Protein AF-A0AA43UGS0-F1 (afdb_monomer_lite)

Secondary structure (DSSP, 8-state):
-HHHHHTT-EEEEEEEEETTEEEEEEEESSPP-GGGS-HHHHHHHHHHHHHHTTS-HHHHHHHHHHSHHHHHSPTTSPPPGGGGGG--GGG-S-----

Structure (mmCIF, N/CA/C/O backbone):
data_AF-A0AA43UGS0-F1
#
_entry.id   AF-A0AA43UGS0-F1
#
loop_
_atom_site.group_PDB
_atom_site.id
_atom_site.type_symbol
_atom_site.label_atom_id
_atom_site.label_alt_id
_atom_site.label_comp_id
_atom_site.label_asym_id
_atom_site.label_entity_id
_atom_site.label_seq_id
_atom_site.pdbx_PDB_ins_code
_atom_site.Cartn_x
_atom_site.Cartn_y
_atom_site.Cartn_z
_atom_site.occupancy
_atom_site.B_iso_or_equiv
_atom_site.auth_seq_id
_atom_site.auth_comp_id
_atom_site.auth_asym_id
_atom_site.auth_atom_id
_atom_site.pdbx_PDB_model_num
ATOM 1 N N . MET A 1 1 ? -6.607 8.275 8.650 1.00 70.31 1 MET A N 1
ATOM 2 C CA . MET A 1 1 ? -6.677 7.590 9.963 1.00 70.31 1 MET A CA 1
ATOM 3 C C . MET A 1 1 ? -7.353 8.393 11.067 1.00 70.31 1 MET A C 1
ATOM 5 O O . MET A 1 1 ? -8.322 7.879 11.599 1.00 70.31 1 MET A O 1
ATOM 9 N N . LYS A 1 2 ? -6.949 9.634 11.393 1.00 77.62 2 LYS A N 1
ATOM 10 C CA . LYS A 1 2 ? -7.619 10.431 12.454 1.00 77.62 2 LYS A CA 1
ATOM 11 C C . LYS A 1 2 ? -9.147 10.530 12.277 1.00 77.62 2 LYS A C 1
ATOM 13 O O . LYS A 1 2 ? -9.877 10.276 13.221 1.00 77.62 2 LYS A O 1
ATOM 18 N N . LYS A 1 3 ? -9.616 10.778 11.047 1.00 87.56 3 LYS A N 1
ATOM 19 C CA . LYS A 1 3 ? -11.048 10.790 10.696 1.00 87.56 3 LYS A CA 1
ATOM 20 C C . LYS A 1 3 ? -11.762 9.461 11.002 1.00 87.56 3 LYS A C 1
ATOM 22 O O . LYS A 1 3 ? -12.805 9.471 11.632 1.00 87.56 3 LYS A O 1
ATOM 27 N N . LEU A 1 4 ? -11.170 8.324 10.628 1.00 86.00 4 LEU A N 1
ATOM 28 C CA . LEU A 1 4 ? -11.759 6.992 10.847 1.00 86.00 4 LEU A CA 1
ATOM 29 C C . LEU A 1 4 ? -11.815 6.595 12.330 1.00 86.00 4 LEU A C 1
ATOM 31 O O . LEU A 1 4 ? -12.726 5.874 12.725 1.00 86.00 4 LEU A O 1
ATOM 35 N N . LYS A 1 5 ? -10.868 7.083 13.145 1.00 84.44 5 LYS A N 1
ATOM 36 C CA . LYS A 1 5 ? -10.912 6.930 14.608 1.00 84.44 5 LYS A CA 1
ATOM 37 C C . LYS A 1 5 ? -12.066 7.730 15.209 1.00 84.44 5 LYS A C 1
ATOM 39 O O . LYS A 1 5 ? -12.813 7.200 16.017 1.00 84.44 5 LYS A O 1
ATOM 44 N N . VAL A 1 6 ? -12.230 8.986 14.784 1.00 89.25 6 VAL A N 1
ATOM 45 C CA . VAL A 1 6 ? -13.333 9.853 15.237 1.00 89.25 6 VAL A CA 1
ATOM 46 C C . VAL A 1 6 ? -14.692 9.266 14.850 1.00 89.25 6 VAL A C 1
ATOM 48 O O . VAL A 1 6 ? -15.622 9.302 15.643 1.00 89.25 6 VAL A O 1
ATOM 51 N N . GLU A 1 7 ? -14.791 8.675 13.660 1.00 90.69 7 GLU A N 1
ATOM 52 C CA . GLU A 1 7 ? -15.996 7.983 13.184 1.00 90.69 7 GLU A CA 1
ATOM 53 C C . GLU A 1 7 ? -16.204 6.589 13.806 1.00 90.69 7 GLU A C 1
ATOM 55 O O . GLU A 1 7 ? -17.148 5.903 13.429 1.00 90.69 7 GLU A O 1
ATOM 60 N N . ASN A 1 8 ? -15.337 6.155 14.729 1.00 88.81 8 ASN A N 1
ATOM 61 C CA . ASN A 1 8 ? -15.392 4.852 15.396 1.00 88.81 8 ASN A CA 1
ATOM 62 C C . ASN A 1 8 ? -15.478 3.651 14.431 1.00 88.81 8 ASN A C 1
ATOM 64 O O . ASN A 1 8 ? -16.238 2.714 14.654 1.00 88.81 8 ASN A O 1
ATOM 68 N N . LYS A 1 9 ? -14.697 3.679 13.342 1.00 89.75 9 LYS A N 1
ATOM 69 C CA . LYS A 1 9 ? -14.644 2.593 12.338 1.00 89.75 9 LYS A CA 1
ATOM 70 C C . LYS A 1 9 ? -13.441 1.666 12.489 1.00 89.75 9 LYS A C 1
ATOM 72 O O . LYS A 1 9 ? -13.430 0.568 11.938 1.00 89.75 9 LYS A O 1
ATOM 77 N N . ILE A 1 10 ? -12.412 2.112 13.205 1.00 92.94 10 ILE A N 1
ATOM 78 C CA . ILE A 1 10 ? -11.167 1.366 13.388 1.00 92.94 10 ILE A CA 1
ATOM 79 C C . ILE A 1 10 ? -10.771 1.324 14.859 1.00 92.94 10 ILE A C 1
ATOM 81 O O . ILE A 1 10 ? -10.906 2.317 15.575 1.00 92.94 10 ILE A O 1
ATOM 85 N N . LYS A 1 11 ? -10.229 0.186 15.283 1.00 91.75 11 LYS A N 1
ATOM 86 C CA . LYS A 1 11 ? -9.558 0.010 16.565 1.00 91.75 11 LYS A CA 1
ATOM 87 C C . LYS A 1 11 ? -8.068 0.283 16.389 1.00 91.75 11 LYS A C 1
ATOM 89 O O . LYS A 1 11 ? -7.484 -0.044 15.358 1.00 91.75 11 LYS A O 1
ATOM 94 N N . GLU A 1 12 ? -7.462 0.895 17.395 1.00 92.31 12 GLU A N 1
ATOM 95 C CA . GLU A 1 12 ? -6.024 1.133 17.470 1.00 92.31 12 GLU A CA 1
ATOM 96 C C . GLU A 1 12 ? -5.454 0.408 18.682 1.00 92.31 12 GLU A C 1
ATOM 98 O O . GLU A 1 12 ? -5.966 0.542 19.792 1.00 92.31 12 GLU A O 1
ATOM 103 N N . GLU A 1 13 ? -4.373 -0.328 18.464 1.00 91.88 13 GLU A N 1
ATOM 104 C CA . GLU A 1 13 ? -3.618 -1.003 19.511 1.00 91.88 13 GLU A CA 1
ATOM 105 C C . GLU A 1 13 ? -2.138 -0.640 19.382 1.00 91.88 13 GLU A C 1
ATOM 107 O O . GLU A 1 13 ? -1.576 -0.647 18.285 1.00 91.88 13 GLU A O 1
ATOM 112 N N . LEU A 1 14 ? -1.492 -0.322 20.506 1.00 90.75 14 LEU A N 1
ATOM 113 C CA . LEU A 1 14 ? -0.049 -0.116 20.563 1.00 90.75 14 LEU A CA 1
ATOM 11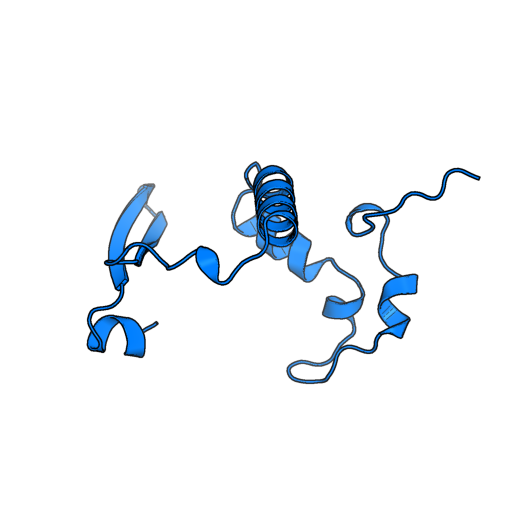4 C C . LEU A 1 14 ? 0.615 -1.414 21.015 1.00 90.75 14 LEU A C 1
ATOM 116 O O . LEU A 1 14 ? 0.409 -1.868 22.139 1.00 90.75 14 LEU A O 1
ATOM 120 N N . LYS A 1 15 ? 1.438 -1.997 20.146 1.00 89.69 15 LYS A N 1
ATOM 121 C CA . LYS A 1 15 ? 2.237 -3.181 20.454 1.00 89.69 15 LYS A CA 1
ATOM 122 C C . LYS A 1 15 ? 3.698 -2.788 20.616 1.00 89.69 15 LYS A C 1
ATOM 124 O O . LYS A 1 15 ? 4.311 -2.264 19.689 1.00 89.69 15 LYS A O 1
ATOM 129 N N . HIS A 1 16 ? 4.281 -3.089 21.770 1.00 85.44 16 HIS A N 1
ATOM 130 C CA . HIS A 1 16 ? 5.724 -2.975 21.969 1.00 85.44 16 HIS A CA 1
ATOM 131 C C . HIS A 1 16 ? 6.408 -4.206 21.365 1.00 85.44 16 HIS A C 1
ATOM 133 O O . HIS A 1 16 ? 6.212 -5.324 21.836 1.00 85.44 16 HIS A O 1
ATOM 139 N N . ILE A 1 17 ? 7.162 -4.008 20.281 1.00 82.38 17 ILE A N 1
ATOM 140 C CA . ILE A 1 17 ? 7.913 -5.077 19.603 1.00 82.38 17 ILE A CA 1
ATOM 141 C C . ILE A 1 17 ? 9.258 -5.283 20.301 1.00 82.38 17 ILE A C 1
ATOM 143 O O . ILE A 1 17 ? 9.711 -6.411 20.475 1.00 82.38 17 ILE A O 1
ATOM 147 N N . SER A 1 18 ? 9.897 -4.189 20.710 1.00 81.38 18 SER A N 1
ATOM 148 C CA . SER A 1 18 ? 11.118 -4.205 21.511 1.00 81.38 18 SER A CA 1
ATOM 149 C C . SER A 1 18 ? 11.134 -3.011 22.466 1.00 81.38 18 SER A C 1
ATOM 151 O O . SER A 1 18 ? 10.285 -2.128 22.357 1.00 81.38 18 SER A O 1
ATOM 153 N N . LEU A 1 19 ? 12.118 -2.952 23.373 1.00 79.69 19 LEU A N 1
ATOM 154 C CA . LEU A 1 19 ? 12.279 -1.838 24.321 1.00 79.69 19 LEU A CA 1
ATOM 155 C C . LEU A 1 19 ? 12.232 -0.448 23.659 1.00 79.69 19 LEU A C 1
ATOM 157 O O . LEU A 1 19 ? 11.714 0.486 24.260 1.00 79.69 19 LEU A O 1
ATOM 161 N N . ASN A 1 20 ? 12.713 -0.326 22.416 1.00 83.81 20 ASN A N 1
ATOM 162 C CA . ASN A 1 20 ? 12.797 0.955 21.704 1.00 83.81 20 ASN A CA 1
ATOM 163 C C . ASN A 1 20 ? 11.843 1.053 20.503 1.00 83.81 20 ASN A C 1
ATOM 165 O O . ASN A 1 20 ? 11.799 2.093 19.850 1.00 83.81 20 ASN A O 1
ATOM 169 N N . HIS A 1 21 ? 11.087 -0.004 20.187 1.00 83.31 21 HIS A N 1
ATOM 170 C CA . HIS A 1 21 ? 10.228 -0.041 19.003 1.00 83.31 21 HIS A CA 1
ATOM 171 C C . HIS A 1 21 ? 8.797 -0.395 19.376 1.00 83.31 21 HIS A C 1
ATOM 173 O O . HIS A 1 21 ? 8.507 -1.482 19.880 1.00 83.31 21 HIS A O 1
ATOM 179 N N . SER A 1 22 ? 7.890 0.525 19.059 1.00 88.19 22 SER A N 1
ATOM 180 C CA . SER A 1 22 ? 6.453 0.339 19.231 1.00 88.19 22 SER A CA 1
ATOM 181 C C . SER A 1 22 ? 5.761 0.447 17.876 1.00 88.19 22 SER A C 1
ATOM 183 O O . SER A 1 22 ? 6.111 1.302 17.065 1.00 88.19 22 SER A O 1
ATOM 185 N N . GLN A 1 23 ? 4.786 -0.420 17.630 1.00 86.56 23 GLN A N 1
ATOM 186 C CA . GLN A 1 23 ? 4.001 -0.464 16.404 1.00 86.56 23 GLN A CA 1
ATOM 187 C C . GLN A 1 23 ? 2.536 -0.198 16.721 1.00 86.56 23 GLN A C 1
ATOM 189 O O . GLN A 1 23 ? 1.959 -0.822 17.609 1.00 86.56 23 GLN A O 1
ATOM 194 N N . TYR A 1 24 ? 1.933 0.702 15.951 1.00 89.94 24 TYR A N 1
ATOM 195 C CA . TYR A 1 24 ? 0.489 0.882 15.945 1.00 89.94 24 TYR A CA 1
ATOM 196 C C . TYR A 1 24 ? -0.140 -0.138 15.001 1.00 89.94 24 TYR A C 1
ATOM 198 O O . TYR A 1 24 ? 0.196 -0.184 13.816 1.00 89.94 24 TYR A O 1
ATOM 206 N N . ILE A 1 25 ? -1.049 -0.944 15.532 1.00 88.56 25 ILE A N 1
ATOM 207 C CA . ILE A 1 25 ? -1.865 -1.888 14.779 1.00 88.56 25 ILE A CA 1
ATOM 208 C C . ILE A 1 25 ? -3.261 -1.285 14.667 1.00 88.56 25 ILE A C 1
ATOM 210 O O . ILE A 1 25 ? -3.854 -0.871 15.663 1.00 88.56 25 ILE A O 1
ATOM 214 N N . TYR A 1 26 ? -3.768 -1.221 13.439 1.00 90.50 26 TYR A N 1
ATOM 215 C CA . TYR A 1 26 ? -5.109 -0.739 13.142 1.00 90.50 26 TYR A CA 1
ATOM 216 C C . TYR A 1 26 ? -5.936 -1.889 12.589 1.00 90.50 26 TYR A C 1
ATOM 218 O O . TYR A 1 26 ? -5.546 -2.497 11.594 1.00 90.50 26 TYR A O 1
ATOM 226 N N . SER A 1 27 ? -7.074 -2.168 13.210 1.00 90.62 27 SER A N 1
ATOM 227 C CA . SER A 1 27 ? -8.021 -3.183 12.747 1.00 90.62 27 SER A CA 1
ATOM 228 C C . SER A 1 27 ? -9.395 -2.564 12.518 1.00 90.62 27 SER A C 1
ATOM 230 O O . SER A 1 27 ? -9.771 -1.592 13.173 1.00 90.62 27 SER A O 1
ATOM 232 N N . SER A 1 28 ? -10.135 -3.094 11.545 1.00 91.62 28 SER A N 1
ATOM 233 C CA . SER A 1 28 ? -11.533 -2.706 11.342 1.00 91.62 28 SER A CA 1
ATOM 234 C C . SER A 1 28 ? -12.379 -3.202 12.513 1.00 91.62 28 SER A C 1
ATOM 236 O O . SER A 1 28 ? -12.149 -4.306 13.006 1.00 91.62 28 SER A O 1
ATOM 238 N N . ILE A 1 29 ? -13.338 -2.393 12.965 1.00 92.75 29 ILE A N 1
ATOM 239 C CA . ILE A 1 29 ? -14.286 -2.807 14.013 1.00 92.75 29 ILE A CA 1
ATOM 240 C C . ILE A 1 29 ? -15.332 -3.769 13.438 1.00 92.75 29 ILE A C 1
ATOM 242 O O . ILE A 1 29 ? -15.706 -4.740 14.090 1.00 92.75 29 ILE A O 1
ATOM 246 N N . GLU A 1 30 ? -15.766 -3.519 12.204 1.00 91.62 30 GLU A N 1
ATOM 247 C CA . GLU A 1 30 ? -16.710 -4.367 11.479 1.00 91.62 30 GLU A CA 1
ATOM 248 C C . GLU A 1 30 ? -15.983 -5.198 10.423 1.00 91.62 30 GLU A C 1
ATOM 250 O O . GLU A 1 30 ? -14.960 -4.781 9.868 1.00 91.62 30 GLU A O 1
ATOM 255 N N . ILE A 1 31 ? -16.517 -6.384 10.133 1.00 88.00 31 ILE A N 1
ATOM 256 C CA . ILE A 1 31 ? -16.004 -7.225 9.053 1.00 88.00 31 ILE A CA 1
ATOM 257 C C . ILE A 1 31 ? -16.311 -6.509 7.731 1.00 88.00 31 ILE A C 1
ATOM 259 O O . ILE A 1 31 ? -17.472 -6.176 7.489 1.00 88.00 31 ILE A O 1
ATOM 263 N N . PRO A 1 32 ? -15.303 -6.245 6.883 1.00 86.94 32 PRO A N 1
ATOM 264 C CA . PRO A 1 32 ? -15.539 -5.583 5.611 1.00 86.94 32 PRO A CA 1
ATOM 265 C C . PRO A 1 32 ? -16.388 -6.469 4.695 1.00 86.94 32 PRO A C 1
ATOM 267 O O . PRO A 1 32 ? -16.204 -7.686 4.646 1.00 86.94 32 PRO A O 1
ATOM 270 N N . ASP A 1 33 ? -17.288 -5.846 3.937 1.00 91.50 33 ASP A N 1
ATOM 271 C CA . ASP A 1 33 ? -18.061 -6.545 2.917 1.00 91.50 33 ASP A CA 1
ATOM 272 C C . ASP A 1 33 ? -17.159 -6.926 1.734 1.00 91.50 33 ASP A C 1
ATOM 274 O O . ASP A 1 33 ? -16.809 -6.104 0.885 1.00 91.50 33 ASP A O 1
ATOM 278 N N . ILE A 1 34 ? -16.770 -8.198 1.698 1.00 90.38 34 ILE A N 1
ATOM 279 C CA . ILE A 1 34 ? -15.932 -8.769 0.641 1.00 90.38 34 ILE A CA 1
ATOM 280 C C . ILE A 1 34 ? -16.716 -9.103 -0.633 1.00 90.38 34 ILE A C 1
ATOM 282 O O . ILE A 1 34 ? -16.092 -9.426 -1.640 1.00 90.38 34 ILE A O 1
ATOM 286 N N . SER A 1 35 ? -18.053 -9.013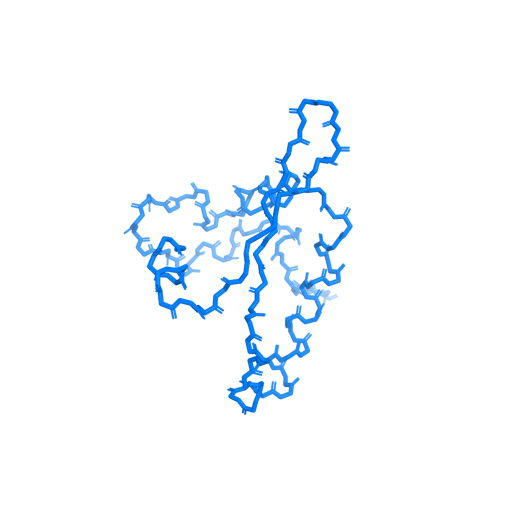 -0.628 1.00 93.62 35 SER A N 1
ATOM 287 C CA . SER A 1 35 ? -18.875 -9.301 -1.816 1.00 93.62 35 SER A CA 1
ATOM 288 C C . SER A 1 35 ? -18.651 -8.302 -2.956 1.00 93.62 35 SER A C 1
ATOM 290 O O . SER A 1 35 ? -18.942 -8.599 -4.114 1.00 93.62 35 SER A O 1
ATOM 292 N N . LEU A 1 36 ? -18.069 -7.142 -2.636 1.00 94.06 36 LEU A N 1
ATOM 293 C CA . LEU A 1 36 ? -17.650 -6.121 -3.592 1.00 94.06 36 LEU A CA 1
ATOM 294 C C . LEU A 1 36 ? -16.430 -6.536 -4.428 1.00 94.06 36 LEU A C 1
ATOM 296 O O . LEU A 1 36 ? -16.136 -5.881 -5.426 1.00 94.06 36 LEU A O 1
ATOM 300 N N . LEU A 1 37 ? -15.712 -7.587 -4.023 1.00 95.31 37 LEU A N 1
ATOM 301 C CA . LEU A 1 37 ? -14.544 -8.106 -4.725 1.00 95.31 37 LEU A CA 1
ATOM 302 C C . LEU A 1 37 ? -14.891 -9.418 -5.425 1.00 95.31 37 LEU A C 1
ATOM 304 O O . LEU A 1 37 ? -15.454 -10.345 -4.842 1.00 95.31 37 LEU A O 1
ATOM 308 N N . SER A 1 38 ? -14.493 -9.530 -6.686 1.00 96.88 38 SER A N 1
ATOM 309 C CA . SER A 1 38 ? -14.563 -10.788 -7.416 1.00 96.88 38 SER A CA 1
ATOM 310 C C . SER A 1 38 ? -13.573 -11.809 -6.851 1.00 96.88 38 SER A C 1
ATOM 312 O O . SER A 1 38 ? -12.519 -11.478 -6.302 1.00 96.88 38 SER A O 1
ATOM 314 N N . SER A 1 39 ? -13.851 -13.095 -7.073 1.00 94.81 39 SER A N 1
ATOM 315 C CA . SER A 1 39 ? -12.947 -14.172 -6.649 1.00 94.81 39 SER A CA 1
ATOM 316 C C . SER A 1 39 ? -11.546 -14.064 -7.266 1.00 94.81 39 SER A C 1
ATOM 318 O O . SER A 1 39 ? -10.579 -14.535 -6.674 1.00 94.81 39 SER A O 1
ATOM 320 N N . ASN A 1 40 ? -11.415 -13.460 -8.453 1.00 95.50 40 ASN A N 1
ATOM 321 C CA . ASN A 1 40 ? -10.112 -13.244 -9.082 1.00 95.50 40 ASN A CA 1
ATOM 322 C C . ASN A 1 40 ? -9.334 -12.110 -8.408 1.00 95.50 40 ASN A C 1
ATOM 324 O O . ASN A 1 40 ? -8.127 -12.243 -8.232 1.00 95.50 40 ASN A O 1
ATOM 328 N N . GLU A 1 41 ? -10.002 -11.030 -8.003 1.00 95.94 41 GLU A N 1
ATOM 329 C CA . GLU A 1 41 ? -9.360 -9.939 -7.262 1.00 95.94 41 GLU A CA 1
ATOM 330 C C . GLU A 1 41 ? -8.858 -10.420 -5.901 1.00 95.94 41 GLU A C 1
ATOM 332 O O . GLU A 1 41 ? -7.712 -10.148 -5.551 1.00 95.94 41 GLU A O 1
ATOM 337 N N . ILE A 1 42 ? -9.655 -11.225 -5.190 1.00 95.69 42 ILE A N 1
ATOM 338 C CA . ILE A 1 42 ? -9.242 -11.843 -3.920 1.00 95.69 42 ILE A CA 1
ATOM 339 C C . ILE A 1 42 ? -7.974 -12.687 -4.117 1.00 95.69 42 ILE A C 1
ATOM 341 O O . ILE A 1 42 ? -6.984 -12.477 -3.424 1.00 95.69 42 ILE A O 1
ATOM 345 N N . LYS A 1 43 ? -7.940 -13.554 -5.140 1.00 95.62 43 LYS A N 1
ATOM 346 C CA . LYS A 1 43 ? -6.746 -14.360 -5.461 1.00 95.62 43 LYS A CA 1
ATOM 347 C C . LYS A 1 43 ? -5.505 -13.515 -5.750 1.00 95.62 43 LYS A C 1
ATOM 349 O O . LYS A 1 43 ? -4.391 -13.927 -5.431 1.00 95.62 43 LYS A O 1
ATOM 354 N N . VAL A 1 44 ? -5.669 -12.362 -6.402 1.00 93.94 44 VAL A N 1
ATOM 355 C CA . VAL A 1 44 ? -4.553 -11.442 -6.661 1.00 93.94 44 VAL A CA 1
ATOM 356 C C . VAL A 1 44 ? -4.045 -10.842 -5.352 1.00 93.94 44 VAL A C 1
ATOM 358 O O . VAL A 1 44 ? -2.832 -10.797 -5.155 1.00 93.94 44 VAL A O 1
ATOM 361 N N . ILE A 1 45 ? -4.945 -10.428 -4.457 1.00 94.00 45 ILE A N 1
ATOM 362 C CA . ILE A 1 45 ? -4.589 -9.894 -3.136 1.00 94.00 45 ILE A CA 1
ATOM 363 C C . ILE A 1 45 ? -3.833 -10.952 -2.325 1.00 94.00 45 ILE A C 1
ATOM 365 O O . ILE A 1 45 ? -2.730 -10.665 -1.862 1.00 94.00 45 ILE A O 1
ATOM 369 N N . ASP A 1 46 ? -4.356 -12.178 -2.236 1.00 95.31 46 ASP A N 1
ATOM 370 C CA . ASP A 1 46 ? -3.719 -13.287 -1.510 1.00 95.31 46 ASP A CA 1
ATOM 371 C C . ASP A 1 46 ? -2.310 -13.572 -2.039 1.00 95.31 46 ASP A C 1
ATOM 373 O O . ASP A 1 46 ? -1.344 -13.600 -1.278 1.00 95.31 46 ASP A O 1
ATOM 377 N N . LYS A 1 47 ? -2.149 -13.655 -3.365 1.00 93.56 47 LYS A N 1
ATOM 378 C CA . LYS A 1 47 ? -0.837 -13.866 -3.994 1.00 93.56 47 LYS A CA 1
ATOM 379 C C . LYS A 1 47 ? 0.168 -12.759 -3.653 1.00 93.56 47 LYS A C 1
ATOM 381 O O . LYS A 1 47 ? 1.362 -13.030 -3.507 1.00 93.56 47 LYS A O 1
ATOM 386 N N . VAL A 1 48 ? -0.278 -11.504 -3.581 1.00 91.50 48 VAL A N 1
ATOM 387 C CA . VAL A 1 48 ? 0.588 -10.373 -3.213 1.00 91.50 48 VAL A CA 1
ATOM 388 C C . VAL A 1 48 ? 0.929 -10.414 -1.725 1.00 91.50 48 VAL A C 1
ATOM 390 O O . VAL A 1 48 ? 2.087 -10.181 -1.376 1.00 91.50 48 VAL A O 1
ATOM 393 N N . MET A 1 49 ? -0.033 -10.751 -0.860 1.00 93.12 49 MET A N 1
ATOM 394 C CA . MET A 1 49 ? 0.215 -10.939 0.571 1.00 93.12 49 MET A CA 1
ATOM 395 C C . MET A 1 49 ? 1.247 -12.039 0.806 1.00 93.12 49 MET A C 1
ATOM 397 O O . MET A 1 49 ? 2.216 -11.799 1.515 1.00 93.12 49 MET A O 1
ATOM 401 N N . ASP A 1 50 ? 1.119 -13.188 0.145 1.00 93.88 50 ASP A N 1
ATOM 402 C CA . ASP A 1 50 ? 2.078 -14.292 0.259 1.00 93.88 50 ASP A CA 1
ATOM 403 C C . ASP A 1 50 ? 3.485 -13.898 -0.205 1.00 93.88 50 ASP A C 1
ATOM 405 O O . ASP A 1 50 ? 4.479 -14.273 0.417 1.00 93.88 50 ASP A O 1
ATOM 409 N N . LYS A 1 51 ? 3.593 -13.096 -1.275 1.00 88.56 51 LYS A N 1
ATOM 410 C CA . LYS A 1 51 ? 4.888 -12.597 -1.769 1.00 88.56 51 LYS A CA 1
ATOM 411 C C . LYS A 1 51 ? 5.575 -11.676 -0.755 1.00 88.56 51 LYS A C 1
ATOM 413 O O . LYS A 1 51 ? 6.800 -11.707 -0.640 1.00 88.56 51 LYS A O 1
ATOM 418 N N . LEU A 1 52 ? 4.811 -10.823 -0.073 1.00 91.38 52 LEU A N 1
ATOM 419 C CA . LEU A 1 52 ? 5.347 -9.749 0.772 1.00 91.38 52 LEU A CA 1
ATOM 420 C C . LEU A 1 52 ? 5.368 -10.089 2.270 1.00 91.38 52 LEU A C 1
ATOM 422 O O . LEU A 1 52 ? 6.073 -9.422 3.020 1.00 91.38 52 LEU A O 1
ATOM 426 N N . SER A 1 53 ? 4.640 -11.114 2.716 1.00 92.06 53 SER A N 1
ATOM 427 C CA . SER A 1 53 ? 4.462 -11.463 4.137 1.00 92.06 53 SER A CA 1
ATOM 428 C C . SER A 1 53 ? 5.765 -11.808 4.862 1.00 92.06 53 SER A C 1
ATOM 430 O O . SER A 1 53 ? 5.883 -11.563 6.061 1.00 92.06 53 SER A O 1
ATOM 432 N N . ASN A 1 54 ? 6.762 -12.318 4.137 1.00 92.25 54 ASN A N 1
ATOM 433 C CA . ASN A 1 54 ? 8.083 -12.651 4.678 1.00 92.25 54 ASN A CA 1
ATOM 434 C C . ASN A 1 54 ? 9.019 -11.436 4.818 1.00 92.25 54 ASN A C 1
ATOM 436 O O . ASN A 1 54 ? 10.127 -11.573 5.335 1.00 92.25 54 ASN A O 1
ATOM 440 N N . MET A 1 55 ? 8.616 -10.258 4.333 1.00 91.44 55 MET A N 1
ATOM 441 C CA . MET A 1 55 ? 9.431 -9.045 4.357 1.00 91.44 55 MET A CA 1
ATOM 442 C C . MET A 1 55 ? 9.107 -8.176 5.578 1.00 91.44 55 MET A C 1
ATOM 444 O O . MET A 1 55 ? 7.949 -7.920 5.903 1.00 91.44 55 MET A O 1
ATOM 448 N N . ALA A 1 56 ? 10.139 -7.637 6.225 1.00 90.00 56 ALA A N 1
ATOM 449 C CA . ALA A 1 56 ? 9.984 -6.590 7.228 1.00 90.00 56 ALA A CA 1
ATOM 450 C C . ALA A 1 56 ? 9.473 -5.285 6.590 1.00 90.00 56 ALA A C 1
ATOM 452 O O . ALA A 1 56 ? 9.689 -5.024 5.406 1.00 90.00 56 ALA A O 1
ATOM 453 N N . ALA A 1 57 ? 8.861 -4.407 7.389 1.00 85.81 57 ALA A N 1
ATOM 454 C CA . ALA A 1 57 ? 8.294 -3.141 6.905 1.00 85.81 57 ALA A CA 1
ATOM 455 C C . ALA A 1 57 ? 9.306 -2.272 6.128 1.00 85.81 57 ALA A C 1
ATOM 457 O O . ALA A 1 57 ? 8.958 -1.655 5.119 1.00 85.81 57 ALA A O 1
ATOM 458 N N . GLU A 1 58 ? 10.571 -2.256 6.558 1.00 89.94 58 GLU A N 1
ATOM 459 C CA . GLU A 1 58 ? 11.643 -1.542 5.858 1.00 89.94 58 GLU A CA 1
ATOM 460 C C . GLU A 1 58 ? 11.944 -2.163 4.485 1.00 89.94 58 GLU A C 1
ATOM 462 O O . GLU A 1 58 ? 12.145 -1.441 3.510 1.00 89.94 58 GLU A O 1
ATOM 467 N N . GLN A 1 59 ? 11.922 -3.495 4.386 1.00 93.19 59 GLN A N 1
ATOM 468 C CA . GLN A 1 59 ? 12.135 -4.217 3.131 1.00 93.19 59 GLN A CA 1
ATOM 469 C C . GLN A 1 59 ? 10.973 -3.988 2.162 1.00 93.19 59 GLN A C 1
ATOM 471 O O . GLN A 1 59 ? 11.219 -3.675 1.003 1.00 93.19 59 GLN A O 1
ATOM 476 N N . ILE A 1 60 ? 9.724 -4.048 2.640 1.00 91.50 60 ILE A N 1
ATOM 477 C CA . ILE A 1 60 ? 8.534 -3.725 1.833 1.00 91.50 60 ILE A CA 1
ATOM 478 C C . ILE A 1 60 ? 8.617 -2.287 1.315 1.00 91.50 60 ILE A C 1
ATOM 480 O O . ILE A 1 60 ? 8.356 -2.031 0.140 1.00 91.50 60 ILE A O 1
ATOM 484 N N . SER A 1 61 ? 9.017 -1.346 2.176 1.00 90.25 61 SER A N 1
ATOM 485 C CA . SER A 1 61 ? 9.182 0.056 1.784 1.00 90.25 61 SER A CA 1
ATOM 486 C C . SER A 1 61 ? 10.240 0.188 0.692 1.00 90.25 61 SER A C 1
ATOM 488 O O . SER A 1 61 ? 9.960 0.753 -0.361 1.00 90.25 61 SER A O 1
ATOM 490 N N . LYS A 1 62 ? 11.430 -0.391 0.896 1.00 93.06 62 LYS A N 1
ATOM 491 C CA . LYS A 1 62 ? 12.515 -0.391 -0.096 1.00 93.06 62 LYS A CA 1
ATOM 492 C C . LYS A 1 62 ? 12.097 -1.037 -1.416 1.00 93.06 62 LYS A C 1
ATOM 494 O O . LYS A 1 62 ? 12.410 -0.477 -2.458 1.00 93.06 62 LYS A O 1
ATOM 499 N N . TYR A 1 63 ? 11.367 -2.151 -1.372 1.00 92.44 63 TYR A N 1
ATOM 500 C CA . TYR A 1 63 ? 10.822 -2.817 -2.554 1.00 92.44 63 TYR A CA 1
ATOM 501 C C . TYR A 1 63 ? 9.870 -1.889 -3.320 1.00 92.44 63 TYR A C 1
ATOM 503 O O . TYR A 1 63 ? 10.054 -1.657 -4.506 1.00 92.44 63 TYR A O 1
ATOM 511 N N . SER A 1 64 ? 8.907 -1.265 -2.637 1.00 88.56 64 SER A N 1
ATOM 512 C CA . SER A 1 64 ? 7.979 -0.312 -3.264 1.00 88.56 64 SER A CA 1
ATOM 513 C C . SER A 1 64 ? 8.708 0.891 -3.885 1.00 88.56 64 SER A C 1
ATOM 515 O O . SER A 1 64 ? 8.475 1.228 -5.043 1.00 88.56 64 SER A O 1
ATOM 517 N N . TYR A 1 65 ? 9.664 1.487 -3.157 1.00 89.06 65 TYR A N 1
ATOM 518 C CA . TYR A 1 65 ? 10.544 2.557 -3.659 1.00 89.06 65 TYR A CA 1
ATOM 519 C C . TYR A 1 65 ? 11.497 2.111 -4.773 1.00 89.06 65 TYR A C 1
ATOM 521 O O . TYR A 1 65 ? 12.069 2.953 -5.459 1.00 89.06 65 TYR A O 1
ATOM 529 N N . GLY A 1 66 ? 11.697 0.806 -4.935 1.00 91.62 66 GLY A N 1
ATOM 530 C CA . GLY A 1 66 ? 12.603 0.204 -5.900 1.00 91.62 66 GLY A CA 1
ATOM 531 C C . GLY A 1 66 ? 12.060 0.192 -7.327 1.00 91.62 66 GLY A C 1
ATOM 532 O O . GLY A 1 66 ? 12.848 0.188 -8.271 1.00 91.62 66 GLY A O 1
ATOM 533 N N . ASP A 1 67 ? 10.741 0.238 -7.483 1.00 93.06 67 ASP A N 1
ATOM 534 C CA . ASP A 1 67 ? 10.079 0.038 -8.762 1.00 93.06 67 ASP A CA 1
ATOM 535 C C . ASP A 1 67 ? 10.214 1.250 -9.700 1.00 93.06 67 ASP A C 1
ATOM 537 O O . ASP A 1 67 ? 10.002 2.401 -9.308 1.00 93.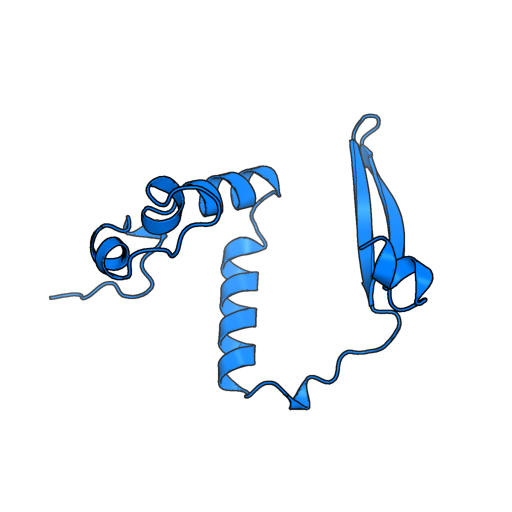06 67 ASP A O 1
ATOM 541 N N . MET A 1 68 ? 10.548 0.989 -10.966 1.00 93.31 68 MET A N 1
ATOM 542 C CA . MET A 1 68 ? 10.913 2.020 -11.944 1.00 93.31 68 MET A CA 1
ATOM 543 C C . MET A 1 68 ? 9.833 3.100 -12.127 1.00 93.31 68 MET A C 1
ATOM 545 O O . MET A 1 68 ? 10.171 4.276 -11.994 1.00 93.3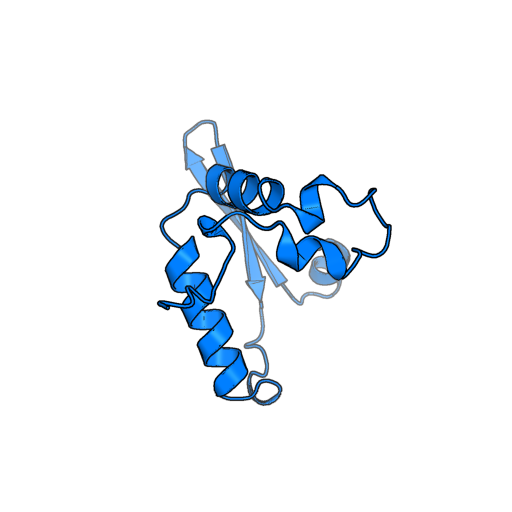1 68 MET A O 1
ATOM 549 N N . PRO A 1 69 ? 8.541 2.772 -12.353 1.00 93.31 69 PRO A N 1
ATOM 550 C CA . PRO A 1 69 ? 7.500 3.784 -12.514 1.00 93.31 69 PRO A CA 1
ATOM 551 C C . PRO A 1 69 ? 7.355 4.690 -11.290 1.00 93.31 69 PRO A C 1
ATOM 553 O O . PRO A 1 69 ? 7.048 5.869 -11.438 1.00 93.31 69 PRO A O 1
ATOM 556 N N . TRP A 1 70 ? 7.597 4.165 -10.088 1.00 92.31 70 TRP A N 1
ATOM 557 C CA . TRP A 1 70 ? 7.523 4.946 -8.859 1.00 92.31 70 TRP A CA 1
ATOM 558 C C . TRP A 1 70 ? 8.770 5.808 -8.634 1.00 92.31 70 TRP A C 1
ATOM 560 O O . TRP A 1 70 ? 8.647 6.953 -8.214 1.00 92.31 70 TRP A O 1
ATOM 570 N N . LYS A 1 71 ? 9.961 5.306 -8.986 1.00 92.94 71 LYS A N 1
ATOM 571 C CA . LYS A 1 71 ? 11.227 6.052 -8.890 1.00 92.94 71 LYS A CA 1
ATOM 572 C C . LYS A 1 71 ? 11.273 7.302 -9.762 1.00 92.94 71 LYS A C 1
ATOM 574 O O . LYS A 1 71 ? 11.827 8.312 -9.342 1.00 92.94 71 LYS A O 1
ATOM 579 N N . VAL A 1 72 ? 10.771 7.209 -10.993 1.00 94.25 72 VAL A N 1
ATOM 580 C CA . VAL A 1 72 ? 10.937 8.274 -11.998 1.00 94.25 72 VAL A CA 1
ATOM 581 C C . VAL A 1 72 ? 9.776 9.260 -12.039 1.00 94.25 72 VAL A C 1
ATOM 583 O O . VAL A 1 72 ? 9.921 10.347 -12.594 1.00 94.25 72 VAL A O 1
ATOM 586 N N . THR A 1 73 ? 8.620 8.894 -11.481 1.00 94.69 73 THR A N 1
ATOM 587 C CA . THR A 1 73 ? 7.453 9.776 -11.478 1.00 94.69 73 THR A CA 1
ATOM 588 C C . THR A 1 73 ? 7.597 10.819 -10.379 1.00 94.69 73 THR A C 1
ATOM 590 O O . THR A 1 73 ? 7.821 10.497 -9.214 1.00 94.69 73 THR A O 1
ATOM 593 N N . GLU A 1 74 ? 7.438 12.089 -10.744 1.00 94.31 74 GLU A N 1
ATOM 594 C CA . GLU A 1 74 ? 7.399 13.180 -9.775 1.00 94.31 74 GLU A CA 1
ATOM 595 C C . GLU A 1 74 ? 6.263 12.990 -8.761 1.00 94.31 74 GLU A C 1
ATOM 597 O O . GLU A 1 74 ? 5.171 12.511 -9.081 1.00 94.31 74 GLU A O 1
ATOM 602 N N . ASN A 1 75 ? 6.494 13.427 -7.524 1.00 93.06 75 ASN A N 1
AT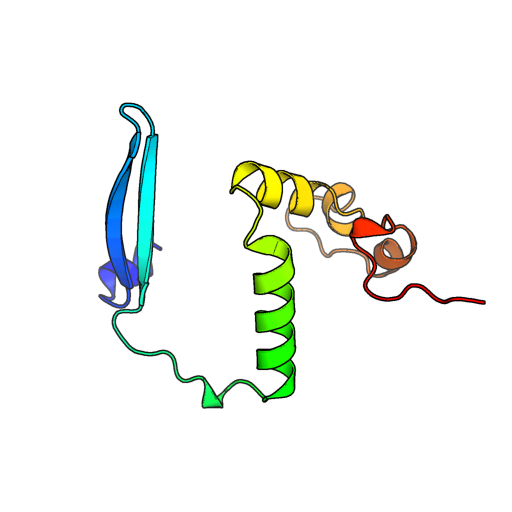OM 603 C CA . ASN A 1 75 ? 5.494 13.314 -6.472 1.00 93.06 75 ASN A CA 1
ATOM 604 C C . ASN A 1 75 ? 4.168 13.982 -6.885 1.00 93.06 75 ASN A C 1
ATOM 606 O O . ASN A 1 75 ? 4.152 15.120 -7.358 1.00 93.06 75 ASN A O 1
ATOM 610 N N . LEU A 1 76 ? 3.054 13.279 -6.662 1.00 92.81 76 LEU A N 1
ATOM 611 C CA . LEU A 1 76 ? 1.695 13.709 -7.017 1.00 92.81 76 LEU A CA 1
ATOM 612 C C . LEU A 1 76 ? 1.457 13.940 -8.523 1.00 92.81 76 LEU A C 1
ATOM 614 O O . LEU A 1 76 ? 0.465 14.575 -8.891 1.00 92.81 76 LEU A O 1
ATOM 618 N N . LYS A 1 77 ? 2.322 13.425 -9.405 1.00 95.81 77 LYS A N 1
ATOM 619 C CA . LYS A 1 77 ? 2.080 13.406 -10.852 1.00 95.81 77 LYS A CA 1
ATOM 620 C C . LYS A 1 77 ? 1.556 12.044 -11.320 1.00 95.81 77 LYS A C 1
ATOM 622 O O . LYS A 1 77 ? 1.818 11.029 -10.675 1.00 95.81 77 LYS A O 1
ATOM 627 N N . PRO A 1 78 ? 0.804 12.000 -12.437 1.00 95.31 78 PRO A N 1
ATOM 628 C CA . PRO A 1 78 ? 0.425 10.741 -13.063 1.00 95.31 78 PRO A CA 1
ATOM 629 C C . PRO A 1 78 ? 1.662 9.933 -13.463 1.00 95.31 78 PRO A C 1
ATOM 631 O O . PRO A 1 78 ? 2.585 10.473 -14.073 1.00 95.31 78 PRO A O 1
ATOM 634 N N . ILE A 1 79 ? 1.653 8.639 -13.150 1.00 94.69 79 ILE A N 1
ATOM 635 C CA . ILE A 1 79 ? 2.685 7.706 -13.604 1.00 94.69 79 ILE A CA 1
ATOM 636 C C . ILE A 1 79 ? 2.469 7.445 -15.094 1.00 94.69 79 ILE A C 1
ATOM 638 O O . ILE A 1 79 ? 1.385 7.026 -15.506 1.00 94.69 79 ILE A O 1
ATOM 642 N N . ASP A 1 80 ? 3.505 7.668 -15.901 1.00 94.69 80 ASP A N 1
ATOM 643 C CA . ASP A 1 80 ? 3.458 7.333 -17.319 1.00 94.69 80 ASP A CA 1
ATOM 644 C C . ASP A 1 80 ? 3.465 5.813 -17.505 1.00 94.69 80 ASP A C 1
ATOM 646 O O . ASP A 1 80 ? 4.370 5.111 -17.044 1.00 94.69 80 ASP A O 1
ATOM 650 N N . TYR A 1 81 ? 2.467 5.301 -18.223 1.00 92.31 81 TYR A N 1
ATOM 651 C CA . TYR A 1 81 ? 2.325 3.871 -18.477 1.00 92.31 81 TYR A CA 1
ATOM 652 C C . TYR A 1 81 ? 3.560 3.261 -19.156 1.00 92.31 81 TYR A C 1
ATOM 654 O O . TYR A 1 81 ? 3.882 2.099 -18.919 1.00 92.31 81 TYR A O 1
ATOM 662 N N . ARG A 1 82 ? 4.304 4.041 -19.950 1.00 93.25 82 ARG A N 1
ATOM 663 C CA . ARG A 1 82 ? 5.516 3.588 -20.650 1.00 93.25 82 ARG A CA 1
ATOM 664 C C . ARG A 1 82 ? 6.607 3.094 -19.702 1.00 93.25 82 ARG A C 1
ATOM 666 O O . ARG A 1 82 ? 7.423 2.268 -20.102 1.00 93.25 82 ARG A O 1
ATOM 673 N N . PHE A 1 83 ? 6.613 3.529 -18.443 1.00 92.75 83 PHE A N 1
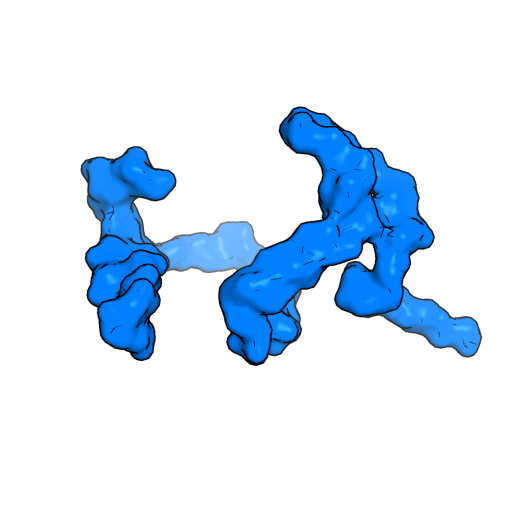ATOM 674 C CA . PHE A 1 83 ? 7.608 3.073 -17.473 1.00 92.75 83 PHE A CA 1
ATOM 675 C C . PHE A 1 83 ? 7.483 1.589 -17.112 1.00 92.75 83 PHE A C 1
ATOM 677 O O . PHE A 1 83 ? 8.448 1.007 -16.621 1.00 92.75 83 PHE A O 1
ATOM 684 N N . ILE A 1 84 ? 6.352 0.942 -17.419 1.00 88.25 84 ILE A N 1
ATOM 685 C CA . ILE A 1 84 ? 6.176 -0.498 -17.197 1.00 88.25 84 ILE A CA 1
ATOM 686 C C . ILE A 1 84 ? 7.188 -1.351 -17.979 1.00 88.25 84 ILE A C 1
ATOM 688 O O . ILE A 1 84 ? 7.571 -2.417 -17.506 1.00 88.25 84 ILE A O 1
ATOM 692 N N . PHE A 1 85 ? 7.649 -0.873 -19.141 1.00 90.00 85 PHE A N 1
ATOM 693 C CA . PHE A 1 85 ? 8.610 -1.579 -19.997 1.00 90.00 85 PHE A CA 1
ATOM 694 C C . PHE A 1 85 ? 10.047 -1.537 -19.466 1.00 90.00 85 PHE A C 1
ATOM 696 O O . PHE A 1 85 ? 10.902 -2.261 -19.965 1.00 90.00 85 PHE A O 1
ATOM 703 N N . TYR A 1 86 ? 10.309 -0.703 -18.459 1.00 90.62 86 TYR A N 1
ATOM 704 C CA . TYR A 1 86 ? 11.632 -0.507 -17.864 1.00 90.62 86 TYR A CA 1
ATOM 705 C C . TYR A 1 86 ? 11.702 -1.029 -16.424 1.00 90.62 86 TYR A C 1
ATOM 707 O O . TYR A 1 86 ? 12.594 -0.654 -15.670 1.00 90.62 86 TYR A O 1
ATOM 715 N N . ARG A 1 87 ? 10.732 -1.851 -16.013 1.00 91.81 87 ARG A N 1
ATOM 716 C CA . ARG A 1 87 ? 10.737 -2.492 -14.699 1.00 91.81 87 ARG A CA 1
ATOM 717 C C . ARG A 1 87 ? 11.794 -3.587 -14.626 1.00 91.81 87 ARG A C 1
ATOM 719 O O . ARG A 1 87 ? 11.916 -4.395 -15.545 1.00 91.81 87 ARG A O 1
ATOM 726 N N . ASP A 1 88 ? 12.484 -3.660 -13.492 1.00 90.31 88 ASP A N 1
ATOM 727 C CA . ASP A 1 88 ? 13.391 -4.768 -13.205 1.00 90.31 88 ASP A CA 1
ATOM 728 C C . ASP A 1 88 ? 12.619 -6.098 -13.076 1.00 90.31 88 ASP A C 1
ATOM 730 O O . ASP A 1 88 ? 11.449 -6.099 -12.665 1.00 90.31 88 ASP A O 1
ATOM 734 N N . PRO A 1 89 ? 13.256 -7.252 -13.364 1.00 88.25 89 PRO A N 1
ATOM 735 C CA . PRO A 1 89 ? 12.602 -8.563 -13.319 1.00 88.25 89 PRO A CA 1
ATOM 736 C C . PRO A 1 89 ? 11.883 -8.874 -11.996 1.00 88.25 89 PRO A C 1
ATOM 738 O O . PRO A 1 89 ? 10.850 -9.538 -11.996 1.00 88.25 89 PRO A O 1
ATOM 741 N N . GLU A 1 90 ? 12.373 -8.354 -10.869 1.00 86.88 90 GLU A N 1
ATOM 742 C CA . GLU A 1 90 ? 11.772 -8.534 -9.538 1.00 86.88 90 GLU A CA 1
ATOM 743 C C . GLU A 1 90 ? 10.380 -7.874 -9.368 1.00 86.88 90 GLU A C 1
ATOM 745 O O . GLU A 1 90 ? 9.592 -8.268 -8.488 1.00 86.88 90 GLU A O 1
ATOM 750 N N . TYR A 1 91 ? 10.041 -6.913 -10.236 1.00 88.50 91 TYR A N 1
ATOM 751 C CA . TYR A 1 91 ? 8.736 -6.238 -10.318 1.00 88.50 91 TYR A CA 1
ATOM 752 C C . TYR A 1 91 ? 7.861 -6.757 -11.470 1.00 88.50 91 TYR A C 1
ATOM 754 O O . TYR A 1 91 ? 6.698 -6.362 -11.600 1.00 88.50 91 TYR A O 1
ATOM 762 N N . CYS A 1 92 ? 8.383 -7.665 -12.297 1.00 83.44 92 CYS A N 1
ATOM 763 C CA . CYS A 1 92 ? 7.674 -8.230 -13.437 1.00 83.44 92 CYS A CA 1
ATOM 764 C C . CYS A 1 92 ? 6.915 -9.506 -13.041 1.00 83.44 92 CYS A C 1
ATOM 766 O O . CYS A 1 92 ? 7.456 -10.429 -12.442 1.00 83.44 92 CYS A O 1
ATOM 768 N N . VAL A 1 93 ? 5.624 -9.571 -13.386 1.00 68.81 93 VAL A N 1
ATOM 769 C CA . VAL A 1 93 ? 4.775 -10.758 -13.138 1.00 68.81 93 VAL A CA 1
ATOM 770 C C . VAL A 1 93 ? 4.896 -11.788 -14.268 1.00 68.81 93 VAL A C 1
ATOM 772 O O . VAL A 1 93 ? 4.586 -12.960 -14.066 1.00 68.81 93 VAL A O 1
ATOM 775 N N . ARG A 1 94 ? 5.333 -11.364 -15.461 1.00 60.78 94 ARG A N 1
ATOM 776 C CA . ARG A 1 94 ? 5.472 -12.217 -16.646 1.00 60.78 94 ARG A CA 1
ATOM 777 C C . ARG A 1 94 ? 6.940 -12.317 -17.032 1.00 60.78 94 ARG A C 1
ATOM 779 O O . ARG A 1 94 ? 7.528 -11.325 -17.447 1.00 60.78 94 ARG A O 1
ATOM 786 N N . ILE A 1 95 ? 7.488 -13.518 -16.908 1.00 52.16 95 ILE A N 1
ATOM 787 C CA . ILE A 1 95 ? 8.695 -13.917 -17.624 1.00 52.16 95 ILE A CA 1
ATOM 788 C C . ILE A 1 95 ? 8.173 -14.542 -18.915 1.00 52.16 95 ILE A C 1
ATOM 790 O O . ILE A 1 95 ? 7.496 -15.569 -18.868 1.00 52.16 95 ILE A O 1
ATOM 794 N N . TYR A 1 96 ? 8.377 -13.871 -20.046 1.00 54.41 96 TYR A N 1
ATOM 795 C CA . TYR A 1 96 ? 8.185 -14.517 -21.338 1.00 54.41 96 TYR A CA 1
ATOM 796 C C . TYR A 1 96 ? 9.406 -15.415 -21.524 1.00 54.41 96 TYR A C 1
ATOM 798 O O . TYR A 1 96 ? 10.518 -14.918 -21.667 1.00 54.41 96 TYR A O 1
ATOM 806 N N . ASN A 1 97 ? 9.208 -16.724 -21.385 1.00 52.88 97 ASN A N 1
ATOM 807 C CA . ASN A 1 97 ? 10.182 -17.676 -21.893 1.00 52.88 97 ASN A CA 1
ATOM 808 C C . ASN A 1 97 ? 9.978 -17.684 -23.408 1.00 52.88 97 ASN A C 1
ATOM 810 O O . ASN A 1 97 ? 8.874 -18.015 -23.849 1.00 52.88 97 ASN A O 1
ATOM 814 N N . ASP A 1 98 ? 10.989 -17.243 -24.152 1.00 56.94 98 ASP A N 1
ATOM 815 C CA . ASP A 1 98 ? 11.047 -17.433 -25.603 1.00 56.94 98 ASP A CA 1
ATOM 816 C C . ASP A 1 98 ? 11.045 -18.931 -25.958 1.00 56.94 98 ASP A C 1
ATOM 818 O O . ASP A 1 98 ? 11.676 -19.724 -25.213 1.00 56.94 98 ASP A O 1
#

Sequence (98 aa):
MKKLKVENKIKEELKHISLNHSQYIYSSIEIPDISLLSSNEIKVIDKVMDKLSNMAAEQISKYSYGDMPWKVTENLKPIDYRFIFYRDPEYCVRIYND

Radius of gyration: 17.9 Å; chains: 1; bounding box: 32×31×50 Å

Foldseek 3Di:
DVVCVVVVQKDWDWDDPDPPDIDIDIDGPDDDDCVVDDPVRVVVVVVVCVVPVPDDPVRVVCVVCQFQQNVPDDPPDDRDPVSVVVGDPVPDPDDPDD

pLDDT: mean 88.55, std 9.04, range [52.16, 96.88]